Protein AF-A0A3D4TFT5-F1 (afdb_monomer_lite)

Foldseek 3Di:
DPDDDPFDFDDDDDDDDDPLVVVQLVLVRQQWGWDDDPNDIDIDHPDDDDDPDDDALVPDDVSDDDDDDDDLLPDAFKEFEWEFDVVVVRDIDTDIDGNVVCCVVNNHRYDYHYNHRD

Radius of gyration: 19.29 Å; chains: 1; bounding box: 44×40×50 Å

Secondary structure (DSSP, 8-state):
--SS-SS-------S---HHHHHHHHHHHTTEEEEEETTEEEEEE------S----TTSSGGG-----PPPSTT---EEEEEEEEGGGTTEEEEEEEE-HHHHHHH---EEEEE----

pLDDT: mean 85.22, std 7.25, range [46.38, 92.56]

Structure (mmCIF, N/CA/C/O backbone):
data_AF-A0A3D4TFT5-F1
#
_entry.id   AF-A0A3D4TFT5-F1
#
loop_
_atom_site.group_PDB
_atom_site.id
_atom_site.type_symbol
_atom_site.label_atom_id
_atom_site.label_alt_id
_atom_site.label_comp_id
_atom_site.label_asym_id
_atom_site.label_entity_id
_atom_site.label_seq_id
_atom_site.pdbx_PDB_ins_code
_atom_site.Cartn_x
_atom_site.Cartn_y
_atom_site.Cartn_z
_atom_site.occupancy
_atom_site.B_iso_or_equiv
_atom_site.auth_seq_id
_atom_site.auth_comp_id
_atom_site.auth_asym_id
_atom_site.auth_atom_id
_atom_site.pdbx_PDB_model_num
ATOM 1 N N . GLY A 1 1 ? -14.891 13.807 -7.594 1.00 46.38 1 GLY A N 1
ATOM 2 C CA . GLY A 1 1 ? -15.387 14.524 -8.780 1.00 46.38 1 GLY A CA 1
ATOM 3 C C . GLY A 1 1 ? -16.870 14.731 -8.622 1.00 46.38 1 GLY A C 1
ATOM 4 O O . GLY A 1 1 ? -17.623 13.887 -9.078 1.00 46.38 1 GLY A O 1
ATOM 5 N N . GLY A 1 2 ? -17.270 15.797 -7.923 1.00 65.44 2 GLY A N 1
ATOM 6 C CA . GLY A 1 2 ? -18.670 16.222 -7.748 1.00 65.44 2 GLY A CA 1
ATOM 7 C C . GLY A 1 2 ? -19.596 15.306 -6.929 1.00 65.44 2 GLY A C 1
ATOM 8 O O . GLY A 1 2 ? -20.492 15.811 -6.269 1.00 65.44 2 GLY A O 1
ATOM 9 N N . LYS A 1 3 ? -19.371 13.990 -6.926 1.00 69.38 3 LYS A N 1
ATOM 10 C CA . LYS A 1 3 ? -19.921 13.012 -5.979 1.00 69.38 3 LYS A CA 1
ATOM 11 C C . LYS A 1 3 ? -18.836 12.538 -5.016 1.00 69.38 3 LYS A C 1
ATOM 13 O O . LYS A 1 3 ? -17.656 12.698 -5.342 1.00 69.38 3 LYS A O 1
ATOM 18 N N . GLU A 1 4 ? -19.325 12.038 -3.878 1.00 56.12 4 GLU A N 1
ATOM 19 C CA . GLU A 1 4 ? -18.694 11.425 -2.695 1.00 56.12 4 GLU A CA 1
ATOM 20 C C . GLU A 1 4 ? -17.148 11.370 -2.670 1.00 56.12 4 GLU A C 1
ATOM 22 O O . GLU A 1 4 ? -16.522 10.998 -3.669 1.00 56.12 4 GLU A O 1
ATOM 27 N N . PRO A 1 5 ? -16.500 11.748 -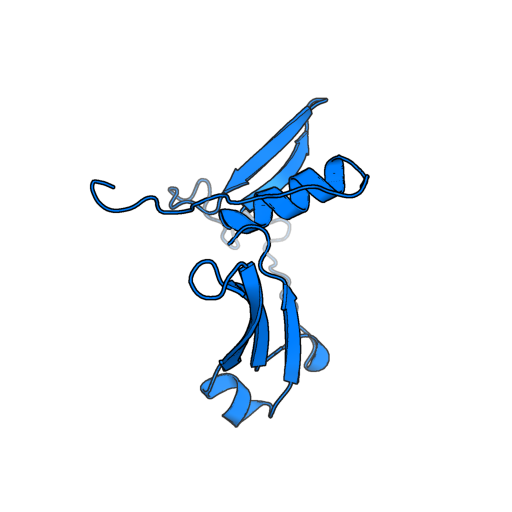1.546 1.00 67.56 5 PRO A N 1
ATOM 28 C CA . PRO A 1 5 ? -15.045 11.693 -1.412 1.00 67.56 5 PRO A CA 1
ATOM 29 C C . PRO A 1 5 ? -14.475 10.355 -1.901 1.00 67.56 5 PRO A C 1
ATOM 31 O O . PRO A 1 5 ? -14.930 9.294 -1.495 1.00 67.56 5 PRO A O 1
ATOM 34 N N . ARG A 1 6 ? -13.464 10.401 -2.785 1.00 73.50 6 ARG A N 1
ATOM 35 C CA . ARG A 1 6 ? -12.841 9.18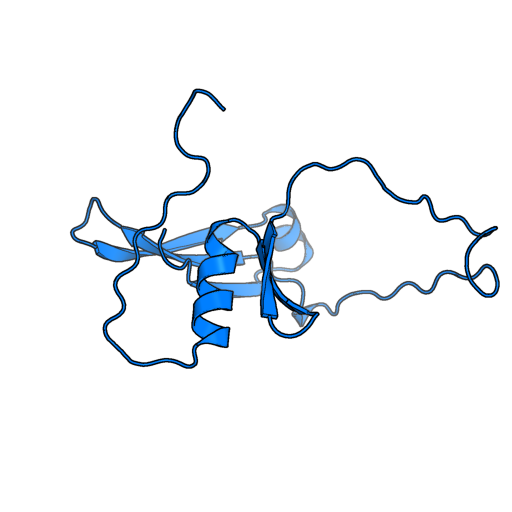0 -3.344 1.00 73.50 6 ARG A CA 1
ATOM 36 C C . ARG A 1 6 ? -12.197 8.306 -2.268 1.00 73.50 6 ARG A C 1
ATOM 38 O O . ARG A 1 6 ? -12.116 7.099 -2.450 1.00 73.50 6 ARG A O 1
ATOM 45 N N . PHE A 1 7 ? -11.708 8.944 -1.209 1.00 78.94 7 PHE A N 1
ATOM 46 C CA . PHE A 1 7 ? -11.123 8.321 -0.034 1.00 78.94 7 PHE A CA 1
ATOM 47 C C . PHE A 1 7 ? -11.569 9.126 1.187 1.00 78.94 7 PHE A C 1
ATOM 49 O O . PHE A 1 7 ? -11.569 10.360 1.139 1.00 78.94 7 PHE A O 1
ATOM 56 N N . THR A 1 8 ? -11.918 8.432 2.264 1.00 77.56 8 THR A N 1
ATOM 57 C CA . THR A 1 8 ? -12.235 9.016 3.571 1.00 77.56 8 THR A CA 1
ATOM 58 C C . THR A 1 8 ? -11.230 8.469 4.573 1.00 77.56 8 THR A C 1
ATOM 60 O O . THR A 1 8 ? -10.815 7.320 4.454 1.00 77.56 8 THR A O 1
ATOM 63 N N . CYS A 1 9 ? -10.804 9.299 5.525 1.00 81.25 9 CYS A N 1
ATOM 64 C CA . CYS A 1 9 ? -9.846 8.898 6.546 1.00 81.25 9 CYS A CA 1
ATOM 65 C C . CYS A 1 9 ? -10.458 9.017 7.936 1.00 81.25 9 CYS A C 1
ATOM 67 O O . CYS A 1 9 ? -10.643 10.128 8.433 1.00 81.25 9 CYS A O 1
ATOM 69 N N . SER A 1 10 ? -10.722 7.874 8.567 1.00 80.56 10 SER A N 1
ATOM 70 C CA . SER A 1 10 ? -11.127 7.794 9.970 1.00 80.56 10 SER A CA 1
ATOM 71 C C . SER A 1 10 ? -10.067 7.027 10.754 1.00 80.56 10 SER A C 1
ATOM 73 O O . SER A 1 10 ? -10.013 5.802 10.719 1.00 80.56 10 SER A O 1
ATOM 75 N N . LEU A 1 11 ? -9.170 7.752 11.427 1.00 81.19 11 LEU A N 1
ATOM 76 C CA . LEU A 1 11 ? -8.062 7.162 12.178 1.00 81.19 11 LEU A CA 1
ATOM 77 C C . LEU A 1 11 ? -8.117 7.568 13.643 1.00 81.19 11 LEU A C 1
ATOM 79 O O . LEU A 1 11 ? -8.218 8.749 13.972 1.00 81.19 11 LEU A O 1
ATOM 83 N N . TYR A 1 12 ? -7.959 6.576 14.516 1.00 82.38 12 TYR A N 1
ATOM 84 C CA . TYR A 1 12 ? -7.793 6.781 15.946 1.00 82.38 12 TYR A CA 1
ATOM 85 C C . TYR A 1 12 ? -6.510 6.100 16.428 1.00 82.38 12 TYR A C 1
ATOM 87 O O . TYR A 1 12 ? -6.415 4.876 16.483 1.00 82.38 12 TYR A O 1
ATOM 95 N N . LEU A 1 13 ? -5.497 6.907 16.752 1.00 84.50 13 LEU A N 1
ATOM 96 C CA . LEU A 1 13 ? -4.179 6.432 17.171 1.00 84.50 13 LEU A CA 1
ATOM 97 C C . LEU A 1 13 ? -4.103 6.381 18.700 1.00 84.50 13 LEU A C 1
ATOM 99 O O . LEU A 1 13 ? -4.009 7.416 19.356 1.00 84.50 13 LEU A O 1
ATOM 103 N N . GLN A 1 14 ? -4.133 5.175 19.268 1.00 85.50 14 GLN A N 1
ATOM 104 C CA . GLN A 1 14 ? -4.051 4.973 20.723 1.00 85.50 14 GLN A CA 1
ATOM 105 C C . GLN A 1 14 ? -2.630 4.676 21.215 1.00 85.50 14 GLN A C 1
ATOM 107 O O . GLN A 1 14 ? -2.274 4.993 22.349 1.00 85.50 14 GLN A O 1
ATOM 112 N N . THR A 1 15 ? -1.805 4.061 20.367 1.00 87.69 15 THR A N 1
ATOM 113 C CA . THR A 1 15 ? -0.461 3.594 20.720 1.00 87.69 15 THR A CA 1
ATOM 114 C C . THR A 1 15 ? 0.606 4.341 19.938 1.00 87.69 15 THR A C 1
ATOM 116 O O . THR A 1 15 ? 0.408 4.707 18.780 1.00 87.69 15 THR A O 1
ATOM 119 N N . ARG A 1 16 ? 1.777 4.527 20.552 1.00 89.38 16 ARG A N 1
ATOM 120 C CA . ARG A 1 16 ? 2.943 5.082 19.859 1.00 89.38 16 ARG A CA 1
ATOM 121 C C . ARG A 1 16 ? 3.466 4.065 18.848 1.00 89.38 16 ARG A C 1
ATOM 123 O O . ARG A 1 16 ? 3.670 2.905 19.193 1.00 89.38 16 ARG A O 1
ATOM 130 N N . ALA A 1 17 ? 3.719 4.528 17.635 1.00 89.31 17 ALA A N 1
ATOM 131 C CA . ALA A 1 17 ? 4.367 3.770 16.578 1.00 89.31 17 ALA A CA 1
ATOM 132 C C . ALA A 1 17 ? 5.435 4.646 15.912 1.00 89.31 17 ALA A C 1
ATOM 134 O O . ALA A 1 17 ? 5.464 5.863 16.102 1.00 89.31 17 ALA A O 1
ATOM 135 N N . GLU A 1 18 ? 6.337 4.014 15.168 1.00 92.38 18 GLU A N 1
ATOM 136 C CA . GLU A 1 18 ? 7.358 4.717 14.395 1.00 92.38 18 GLU A CA 1
ATOM 137 C C . GLU A 1 18 ? 6.687 5.606 13.329 1.00 92.38 18 GLU A C 1
ATOM 139 O O . GLU A 1 18 ? 5.737 5.188 12.664 1.00 92.38 18 GLU A O 1
ATOM 144 N N . ALA A 1 19 ? 7.132 6.860 13.221 1.00 89.75 19 ALA A N 1
ATOM 145 C CA . ALA A 1 19 ? 6.426 7.888 12.461 1.00 89.75 19 ALA A CA 1
ATOM 146 C C . ALA A 1 19 ? 6.364 7.577 10.958 1.00 89.75 19 ALA A C 1
ATOM 148 O O . ALA A 1 19 ? 5.321 7.776 10.338 1.00 89.75 19 ALA A O 1
ATOM 149 N N . TYR A 1 20 ? 7.446 7.062 10.374 1.00 89.94 20 TYR A N 1
ATOM 150 C CA . TYR A 1 20 ? 7.493 6.695 8.963 1.00 89.94 20 TYR A CA 1
ATOM 151 C C . TYR A 1 20 ? 6.535 5.542 8.647 1.00 89.94 20 TYR A C 1
ATOM 153 O O . TYR A 1 20 ? 5.813 5.602 7.655 1.00 89.94 20 TYR A O 1
ATOM 161 N N . ARG A 1 21 ? 6.438 4.540 9.523 1.00 89.38 21 ARG A N 1
ATOM 162 C CA . ARG A 1 21 ? 5.452 3.462 9.412 1.00 89.38 21 ARG A CA 1
ATOM 163 C C . ARG A 1 21 ? 4.024 3.999 9.452 1.00 89.38 21 ARG A C 1
ATOM 165 O O . ARG A 1 21 ? 3.225 3.606 8.614 1.00 89.38 21 ARG A O 1
ATOM 172 N N . VAL A 1 22 ? 3.710 4.915 10.369 1.00 90.25 22 VAL A N 1
ATOM 173 C CA . VAL A 1 22 ? 2.371 5.531 10.432 1.00 90.25 22 VAL A CA 1
ATOM 174 C C . VAL A 1 22 ? 2.050 6.276 9.134 1.00 90.25 22 VAL A C 1
ATOM 176 O O . VAL A 1 22 ? 0.946 6.151 8.614 1.00 90.25 22 VAL A O 1
ATOM 179 N N . LEU A 1 23 ? 3.01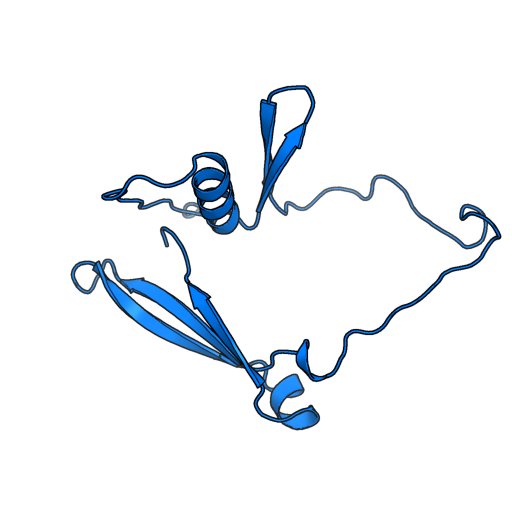2 7.012 8.570 1.00 90.75 23 LEU A N 1
ATOM 180 C CA . LEU A 1 23 ? 2.838 7.686 7.278 1.00 90.75 23 LEU A CA 1
ATOM 181 C C . LEU A 1 23 ? 2.641 6.693 6.126 1.00 90.75 23 LEU A C 1
ATOM 183 O O . LEU A 1 23 ? 1.813 6.940 5.249 1.00 90.75 23 LEU A O 1
ATOM 187 N N . GLN A 1 24 ? 3.344 5.561 6.156 1.00 89.50 24 GLN A N 1
ATOM 188 C CA . GLN A 1 24 ? 3.177 4.486 5.184 1.00 89.50 24 GLN A CA 1
ATOM 189 C C . GLN A 1 24 ? 1.782 3.866 5.274 1.00 89.50 24 GLN A C 1
ATOM 191 O O . GLN A 1 24 ? 1.136 3.685 4.244 1.00 89.50 24 GLN A O 1
ATOM 196 N N . ASP A 1 25 ? 1.301 3.602 6.489 1.00 88.56 25 ASP A N 1
ATOM 197 C CA . ASP A 1 25 ? -0.031 3.054 6.740 1.00 88.56 25 ASP A CA 1
ATOM 198 C C . ASP A 1 25 ? -1.115 4.035 6.253 1.00 88.56 25 ASP A C 1
ATOM 200 O O . ASP A 1 25 ? -2.028 3.633 5.531 1.00 88.56 25 ASP A O 1
ATOM 204 N N . ILE A 1 26 ? -0.965 5.339 6.517 1.00 88.88 26 ILE A N 1
ATOM 205 C CA . ILE A 1 26 ? -1.852 6.391 5.983 1.00 88.88 26 ILE A CA 1
ATOM 206 C C . ILE A 1 26 ? -1.814 6.430 4.446 1.00 88.88 26 ILE A C 1
ATOM 208 O O . ILE A 1 26 ? -2.846 6.619 3.802 1.00 88.88 26 ILE A O 1
ATOM 212 N N . ALA A 1 27 ? -0.645 6.233 3.829 1.00 90.12 27 ALA A N 1
ATOM 213 C CA . ALA A 1 27 ? -0.513 6.262 2.375 1.00 90.12 27 ALA A CA 1
ATOM 214 C C . ALA A 1 27 ? -1.292 5.135 1.676 1.00 90.12 27 ALA A C 1
ATOM 216 O O . ALA A 1 27 ? -1.794 5.327 0.564 1.00 90.12 27 ALA A O 1
ATOM 217 N N . THR A 1 28 ? -1.462 3.983 2.337 1.00 85.88 28 THR A N 1
ATOM 218 C CA . THR A 1 28 ? -2.236 2.861 1.782 1.00 85.88 28 THR A CA 1
ATOM 219 C C . THR A 1 28 ? -3.704 3.219 1.526 1.00 85.88 28 THR A C 1
ATOM 221 O O . THR A 1 28 ? -4.290 2.734 0.556 1.00 85.88 28 THR A O 1
ATOM 224 N N . MET A 1 29 ? -4.272 4.140 2.313 1.00 85.69 29 MET A N 1
ATOM 225 C CA . MET A 1 29 ? -5.687 4.532 2.269 1.00 85.69 29 MET A CA 1
ATOM 226 C C . MET A 1 29 ? -6.107 5.112 0.920 1.00 85.69 29 MET A C 1
ATOM 228 O O . MET A 1 29 ? -7.203 4.855 0.431 1.00 85.69 29 MET A O 1
ATOM 232 N N . PHE A 1 30 ? -5.220 5.888 0.299 1.00 85.62 30 PHE A N 1
ATOM 233 C CA . PHE A 1 30 ? -5.462 6.528 -0.992 1.00 85.62 30 PHE A CA 1
ATOM 234 C C . PHE A 1 30 ? -4.730 5.832 -2.144 1.00 85.62 30 PHE A C 1
ATOM 236 O O . PHE A 1 30 ? -4.499 6.443 -3.190 1.00 85.62 30 PHE A O 1
ATOM 243 N N . ARG A 1 31 ? -4.374 4.548 -1.965 1.00 85.75 31 ARG A N 1
ATOM 244 C CA . ARG A 1 31 ? -3.597 3.750 -2.931 1.00 85.75 31 ARG A CA 1
ATOM 245 C C . ARG A 1 31 ? -2.295 4.452 -3.315 1.00 85.75 31 ARG A C 1
ATOM 247 O O . ARG A 1 31 ? -1.961 4.600 -4.491 1.00 85.75 31 ARG A O 1
ATOM 254 N N . GLY A 1 32 ? -1.598 4.953 -2.305 1.00 88.94 32 GLY A N 1
ATOM 255 C CA . GLY A 1 32 ? -0.353 5.674 -2.464 1.00 88.94 32 GLY A CA 1
ATOM 256 C C . GLY A 1 32 ? 0.814 5.035 -1.734 1.00 88.94 32 GLY A C 1
ATOM 257 O O . GLY A 1 32 ? 0.729 3.958 -1.149 1.00 88.94 32 GLY A O 1
ATOM 258 N N . ILE A 1 33 ? 1.929 5.747 -1.793 1.00 91.44 33 ILE A N 1
ATOM 259 C CA . ILE A 1 33 ? 3.178 5.429 -1.123 1.00 91.44 33 ILE A CA 1
ATOM 260 C C . ILE A 1 33 ? 3.718 6.695 -0.468 1.00 91.44 33 ILE A C 1
ATOM 262 O O . ILE A 1 33 ? 3.696 7.769 -1.078 1.00 91.44 33 ILE A O 1
ATOM 266 N N . SER A 1 34 ? 4.224 6.566 0.757 1.00 92.31 34 SER A N 1
ATOM 267 C CA . SER A 1 34 ? 5.121 7.560 1.337 1.00 92.31 34 SER A CA 1
ATOM 268 C C . SER A 1 34 ? 6.567 7.146 1.093 1.00 92.31 34 SER A C 1
ATOM 270 O O . SER A 1 34 ? 6.919 5.979 1.237 1.00 92.31 34 SER A O 1
ATOM 272 N N . PHE A 1 35 ? 7.414 8.085 0.693 1.00 91.25 35 PHE A N 1
ATOM 273 C CA . PHE A 1 35 ? 8.831 7.836 0.458 1.00 91.25 35 PHE A CA 1
ATOM 274 C C . PHE A 1 35 ? 9.662 9.025 0.926 1.00 91.25 35 PHE A C 1
ATOM 276 O O . PHE A 1 35 ? 9.197 10.164 0.948 1.00 91.25 35 PHE A O 1
ATOM 283 N N . TYR A 1 36 ? 10.906 8.761 1.313 1.00 91.94 36 TYR A N 1
ATOM 284 C CA . TYR A 1 36 ? 11.835 9.808 1.717 1.00 91.94 36 TYR A CA 1
ATOM 285 C C . TYR A 1 36 ? 12.598 10.346 0.504 1.00 91.94 36 TYR A C 1
ATOM 287 O O . TYR A 1 36 ? 13.264 9.587 -0.202 1.00 91.94 36 TYR A O 1
ATOM 295 N N . ALA A 1 37 ? 12.519 11.652 0.264 1.00 92.00 37 ALA A N 1
ATOM 296 C CA . ALA A 1 37 ? 13.250 12.332 -0.797 1.00 92.00 37 ALA A CA 1
ATOM 297 C C . ALA A 1 37 ? 13.561 13.780 -0.402 1.00 92.00 37 ALA A C 1
ATOM 299 O O . ALA A 1 37 ? 12.772 14.436 0.270 1.00 92.00 37 ALA A O 1
ATOM 300 N N . ALA A 1 38 ? 14.725 14.284 -0.825 1.00 90.94 38 ALA A N 1
ATOM 301 C CA . ALA A 1 38 ? 15.131 15.681 -0.620 1.00 90.94 38 ALA A CA 1
ATOM 302 C C . ALA A 1 38 ? 15.033 16.184 0.843 1.00 90.94 38 ALA A C 1
ATOM 304 O O . ALA A 1 38 ? 14.726 17.347 1.088 1.00 90.94 38 ALA A O 1
ATOM 305 N N . GLY A 1 39 ? 15.298 15.316 1.826 1.00 92.44 39 GLY A N 1
ATOM 306 C CA . GLY A 1 39 ? 15.268 15.687 3.247 1.00 92.44 39 GLY A CA 1
ATOM 307 C C . GLY A 1 39 ? 13.876 15.685 3.890 1.00 92.44 39 GLY A C 1
ATOM 308 O O . GLY A 1 39 ? 13.741 16.118 5.032 1.00 92.44 39 GLY A O 1
ATOM 309 N N . GLN A 1 40 ? 12.841 15.230 3.177 1.00 92.50 40 GLN A N 1
ATOM 310 C CA . GLN A 1 40 ? 11.456 15.218 3.650 1.00 92.50 40 GLN A CA 1
ATOM 311 C C . GLN A 1 40 ? 10.740 13.917 3.258 1.00 92.50 40 GLN A C 1
ATOM 313 O O . GLN A 1 40 ? 11.153 13.205 2.341 1.00 92.50 40 GLN A O 1
ATOM 318 N N . VAL A 1 41 ? 9.648 13.600 3.958 1.00 91.19 41 VAL A N 1
ATOM 319 C CA . VAL A 1 41 ? 8.746 12.511 3.559 1.00 91.19 41 VAL A CA 1
ATOM 320 C C . VAL A 1 41 ? 7.714 13.071 2.587 1.00 91.19 41 VAL A C 1
ATOM 322 O O . VAL A 1 41 ? 6.980 14.001 2.915 1.00 91.19 41 VAL A O 1
ATOM 325 N N . MET A 1 42 ? 7.666 12.501 1.389 1.00 92.12 42 MET A N 1
ATOM 326 C CA . MET A 1 42 ? 6.714 12.836 0.336 1.00 92.12 42 MET A CA 1
ATOM 327 C C . MET A 1 42 ? 5.697 11.710 0.168 1.00 92.12 42 MET A C 1
ATOM 329 O O . MET A 1 42 ? 6.021 10.542 0.369 1.00 92.12 42 MET A O 1
ATOM 333 N N . ALA A 1 43 ? 4.474 12.054 -0.235 1.00 90.75 43 ALA A N 1
ATOM 334 C CA . ALA A 1 43 ? 3.429 11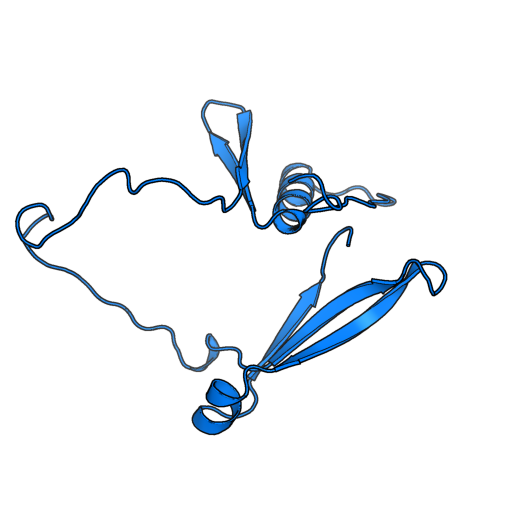.091 -0.563 1.00 90.75 43 ALA A CA 1
ATOM 335 C C . ALA A 1 43 ? 3.065 11.181 -2.049 1.00 90.75 43 ALA A C 1
ATOM 337 O O . ALA A 1 43 ? 2.926 12.273 -2.600 1.00 90.75 43 ALA A O 1
ATOM 338 N N . SER A 1 44 ? 2.883 10.032 -2.696 1.00 90.31 44 SER A N 1
ATOM 339 C CA . SER A 1 44 ? 2.390 9.935 -4.070 1.00 90.31 44 SER A CA 1
ATOM 340 C C . SER A 1 44 ? 1.253 8.930 -4.138 1.00 90.31 44 SER A C 1
ATOM 342 O O . SER A 1 44 ? 1.352 7.852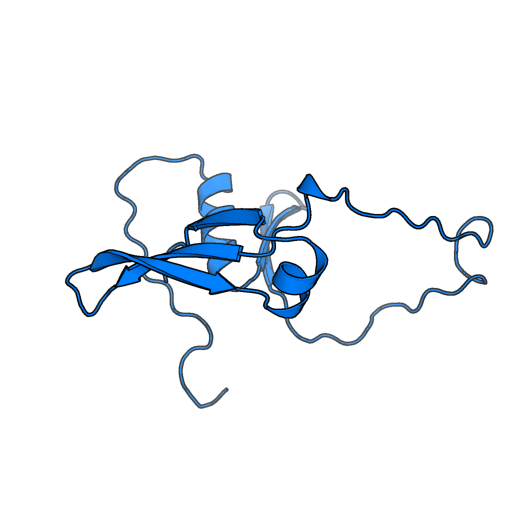 -3.567 1.00 90.31 44 SER A O 1
ATOM 344 N N . ALA A 1 45 ? 0.192 9.273 -4.859 1.00 87.94 45 ALA A N 1
ATOM 345 C CA . ALA A 1 45 ? -0.969 8.417 -5.075 1.00 87.94 45 ALA A CA 1
ATOM 346 C C . ALA A 1 45 ? -0.991 7.893 -6.513 1.00 87.94 45 ALA A C 1
ATOM 348 O O . ALA A 1 45 ? -0.557 8.599 -7.431 1.00 87.94 45 ALA A O 1
ATOM 349 N N . ASP A 1 46 ? -1.537 6.693 -6.711 1.00 83.81 46 ASP A N 1
ATOM 350 C CA . ASP A 1 46 ? -1.860 6.193 -8.044 1.00 83.81 46 ASP A CA 1
ATOM 351 C C . ASP A 1 46 ? -3.012 7.020 -8.641 1.00 83.81 46 ASP A C 1
ATOM 353 O O . ASP A 1 46 ? -4.182 6.913 -8.258 1.00 83.81 46 ASP A O 1
ATOM 357 N N . MET A 1 47 ? -2.653 7.927 -9.546 1.00 83.56 47 MET A N 1
ATOM 358 C CA . MET A 1 47 ? -3.575 8.802 -10.258 1.00 83.56 47 MET A CA 1
ATOM 359 C C . MET A 1 47 ? -3.279 8.704 -11.751 1.00 83.56 47 MET A C 1
ATOM 361 O O . MET A 1 47 ? -2.101 8.689 -12.116 1.00 83.56 47 MET A O 1
ATOM 365 N N . PRO A 1 48 ? -4.311 8.707 -12.618 1.00 82.31 48 PRO A N 1
ATOM 366 C CA . PRO A 1 48 ? -4.106 8.753 -14.059 1.00 82.31 48 PRO A CA 1
ATOM 367 C C . PRO A 1 48 ? -3.195 9.926 -14.429 1.00 82.31 48 PRO A C 1
ATOM 369 O O . PRO A 1 48 ? -3.473 11.072 -14.071 1.00 82.31 48 PRO A O 1
ATOM 372 N N . LYS A 1 49 ? -2.094 9.622 -15.110 1.00 80.81 49 LYS A N 1
ATOM 373 C CA . LYS A 1 49 ? -1.123 10.584 -15.631 1.00 80.81 49 LYS A CA 1
ATOM 374 C C . LYS A 1 49 ? -0.728 10.151 -17.030 1.00 80.81 49 LYS A C 1
ATOM 376 O O . LYS A 1 49 ? -0.706 8.954 -17.322 1.00 80.81 49 LYS A O 1
ATOM 381 N N . ASP A 1 50 ? -0.384 11.122 -17.859 1.00 86.31 50 ASP A N 1
ATOM 382 C CA . ASP A 1 50 ? 0.151 10.830 -19.178 1.00 86.31 50 ASP A CA 1
ATOM 383 C C . ASP A 1 50 ? 1.518 10.137 -19.059 1.00 86.31 50 ASP A C 1
ATOM 385 O O . ASP A 1 50 ? 2.303 10.451 -18.151 1.00 86.31 50 ASP A O 1
ATOM 389 N N . PRO A 1 51 ? 1.820 9.174 -19.945 1.00 81.50 51 PRO A N 1
ATOM 390 C CA . PRO A 1 51 ? 3.109 8.503 -19.946 1.00 81.50 51 PRO A CA 1
ATOM 391 C C . PRO A 1 51 ? 4.226 9.515 -20.220 1.00 81.50 51 PRO A C 1
ATOM 393 O O . PRO A 1 51 ? 4.229 10.197 -21.241 1.00 81.50 51 PRO A O 1
ATOM 396 N N . VAL A 1 52 ? 5.199 9.592 -19.309 1.00 83.50 52 VAL A N 1
ATOM 397 C CA . VAL A 1 52 ? 6.307 10.560 -19.401 1.00 83.50 52 VAL A CA 1
ATOM 398 C C . VAL A 1 52 ? 7.356 10.127 -20.431 1.00 83.50 52 VAL A C 1
ATOM 400 O O . VAL A 1 52 ? 7.977 10.971 -21.072 1.00 83.50 52 VAL A O 1
ATOM 403 N N . LEU A 1 53 ? 7.564 8.817 -20.610 1.00 84.25 53 LEU A N 1
ATOM 404 C CA . LEU A 1 53 ? 8.557 8.281 -21.541 1.00 84.25 53 LEU A CA 1
ATOM 405 C C . LEU A 1 53 ? 8.131 6.913 -22.086 1.00 84.25 53 LEU A C 1
ATOM 407 O O . LEU A 1 53 ? 7.634 6.067 -21.345 1.00 84.25 53 LEU A O 1
ATOM 411 N N . THR A 1 54 ? 8.359 6.688 -23.381 1.00 86.38 54 THR A N 1
ATOM 412 C CA . THR A 1 54 ? 8.122 5.394 -24.038 1.00 86.38 54 THR A CA 1
ATOM 413 C C . THR A 1 54 ? 9.444 4.655 -24.207 1.00 86.38 54 THR A C 1
ATOM 415 O O . THR A 1 54 ? 10.369 5.185 -24.823 1.00 86.38 54 THR A O 1
ATOM 418 N N . TYR A 1 55 ? 9.535 3.426 -23.700 1.00 84.88 55 TYR A N 1
ATOM 419 C CA . TYR A 1 55 ? 10.709 2.569 -23.875 1.00 84.88 55 TYR A CA 1
ATOM 420 C C . TYR A 1 55 ? 10.517 1.591 -25.040 1.00 84.88 55 TYR A C 1
ATOM 422 O O . TYR A 1 55 ? 9.441 1.032 -25.237 1.00 84.88 55 TYR A O 1
ATOM 430 N N . SER A 1 56 ? 11.572 1.380 -25.818 1.00 86.38 56 SER A N 1
ATOM 431 C CA . SER A 1 56 ? 11.654 0.461 -26.953 1.00 86.38 56 SER A CA 1
ATOM 432 C C . SER A 1 56 ? 13.039 -0.189 -26.986 1.00 86.38 56 SER A C 1
ATOM 434 O O . SER A 1 56 ? 13.972 0.301 -26.355 1.00 86.38 56 SER A O 1
ATOM 436 N N . GLN A 1 57 ? 13.219 -1.260 -27.765 1.00 82.38 57 GLN A N 1
ATOM 437 C CA . GLN A 1 57 ? 14.542 -1.891 -27.929 1.00 82.38 57 GLN A CA 1
ATOM 438 C C . GLN A 1 57 ? 15.618 -0.904 -28.429 1.00 82.38 57 GLN A C 1
ATOM 440 O O . GLN A 1 57 ? 16.800 -1.127 -28.204 1.00 82.38 57 GLN A O 1
ATOM 445 N N . ALA A 1 58 ? 15.218 0.205 -29.062 1.00 83.62 58 ALA A N 1
ATOM 446 C CA . ALA A 1 58 ? 16.131 1.237 -29.544 1.00 83.62 58 ALA A CA 1
ATOM 447 C C . ALA A 1 58 ? 16.636 2.201 -28.451 1.00 83.62 58 ALA A C 1
ATOM 449 O O . ALA A 1 58 ? 17.589 2.932 -28.700 1.00 83.62 58 ALA A O 1
ATOM 450 N N . ASN A 1 59 ? 16.013 2.245 -27.265 1.00 85.50 59 ASN A N 1
ATOM 451 C CA . ASN A 1 59 ? 16.351 3.209 -26.207 1.00 85.50 59 ASN A CA 1
ATOM 452 C C . ASN A 1 59 ? 16.634 2.573 -24.835 1.00 85.50 59 ASN A C 1
ATOM 454 O O . ASN A 1 59 ? 16.675 3.278 -23.826 1.00 85.50 59 ASN A O 1
ATOM 458 N N . VAL A 1 60 ? 16.853 1.257 -24.802 1.00 85.31 60 VAL A N 1
ATOM 459 C CA . VAL A 1 60 ? 17.289 0.527 -23.606 1.00 85.31 60 VAL A CA 1
ATOM 460 C C . VAL A 1 60 ? 18.754 0.124 -23.725 1.00 85.31 60 VAL A C 1
ATOM 462 O O . VAL A 1 60 ? 19.261 -0.140 -24.816 1.00 85.31 60 VAL A O 1
ATOM 465 N N . ILE A 1 61 ? 19.439 0.084 -22.583 1.00 84.81 61 ILE A N 1
ATOM 466 C CA . ILE A 1 61 ? 20.845 -0.317 -22.495 1.00 84.81 61 ILE A CA 1
ATOM 467 C C . ILE A 1 61 ? 20.984 -1.734 -23.071 1.00 84.81 61 ILE A C 1
ATOM 469 O O . ILE A 1 61 ? 20.205 -2.625 -22.741 1.00 84.81 61 ILE A O 1
ATOM 473 N N . GLU A 1 62 ? 21.937 -1.913 -23.989 1.00 83.50 62 GLU A N 1
ATOM 474 C CA . GLU A 1 62 ? 22.183 -3.163 -24.731 1.00 83.50 62 GLU A CA 1
ATOM 475 C C . GLU A 1 62 ? 21.012 -3.682 -25.590 1.00 83.50 62 GLU A C 1
ATOM 477 O O . GLU A 1 62 ? 21.081 -4.798 -26.105 1.00 83.50 62 GLU A O 1
ATOM 482 N N . GLY A 1 63 ? 19.938 -2.906 -25.779 1.00 78.94 63 GLY A N 1
ATOM 483 C CA . GLY A 1 63 ? 18.778 -3.323 -26.575 1.00 78.94 63 GLY A CA 1
ATOM 484 C C . GLY A 1 63 ? 18.018 -4.526 -26.000 1.00 78.94 63 GLY A C 1
ATOM 485 O O . GLY A 1 63 ? 17.212 -5.136 -26.701 1.00 78.94 63 GLY A O 1
ATOM 486 N N . ARG A 1 64 ? 18.280 -4.901 -24.740 1.00 85.31 64 ARG A N 1
ATOM 487 C CA . ARG A 1 64 ? 17.774 -6.129 -24.115 1.00 85.31 64 ARG A CA 1
ATOM 488 C C . ARG A 1 64 ? 16.779 -5.823 -23.006 1.00 85.31 64 ARG A C 1
ATOM 490 O O . ARG A 1 64 ? 17.035 -5.015 -22.120 1.00 85.31 64 ARG A O 1
ATOM 497 N N . PHE A 1 65 ? 15.664 -6.546 -23.022 1.00 85.12 65 PHE A N 1
ATOM 498 C CA . PHE A 1 65 ? 14.712 -6.583 -21.918 1.00 85.12 65 PHE A CA 1
ATOM 499 C C . PHE A 1 65 ? 14.902 -7.869 -21.117 1.00 85.12 65 PHE A C 1
ATOM 501 O O . PHE A 1 65 ? 14.863 -8.969 -21.670 1.00 85.12 65 PHE A O 1
ATOM 508 N N . HIS A 1 66 ? 15.079 -7.731 -19.806 1.00 84.81 66 HIS A N 1
ATOM 509 C CA . HIS A 1 66 ? 15.055 -8.856 -18.882 1.00 84.81 66 HIS A CA 1
ATOM 510 C C . HIS A 1 66 ? 13.658 -8.981 -18.280 1.00 84.81 66 HIS A C 1
ATOM 512 O O . HIS A 1 66 ? 13.144 -8.038 -17.681 1.00 84.81 66 HIS A O 1
ATOM 518 N N . TYR A 1 67 ? 13.053 -10.158 -18.422 1.00 83.81 67 TYR A N 1
ATOM 519 C CA . TYR A 1 67 ? 11.751 -10.464 -17.841 1.00 83.81 67 TYR A CA 1
ATOM 520 C C . TYR A 1 67 ? 11.932 -11.448 -16.689 1.00 83.81 67 TYR A C 1
ATOM 522 O O . TYR A 1 67 ? 12.571 -12.487 -16.847 1.00 83.81 67 TYR A O 1
ATOM 530 N N . ALA A 1 68 ? 11.344 -11.133 -15.539 1.00 85.94 68 ALA A N 1
ATOM 531 C CA . ALA A 1 68 ? 11.290 -12.022 -14.387 1.00 85.94 68 ALA A CA 1
ATOM 532 C C . ALA A 1 68 ? 9.830 -12.356 -14.068 1.00 85.94 68 ALA A C 1
ATOM 534 O O . ALA A 1 68 ? 8.945 -11.505 -14.158 1.00 85.94 68 ALA A O 1
ATOM 535 N N . GLY A 1 69 ? 9.578 -13.611 -13.702 1.00 80.69 69 GLY A N 1
ATOM 536 C CA . GLY A 1 69 ? 8.273 -14.066 -13.235 1.00 80.69 69 GLY A CA 1
ATOM 537 C C . GLY A 1 69 ? 8.229 -14.159 -11.714 1.00 80.69 69 GLY A C 1
ATOM 538 O O . GLY A 1 69 ? 9.221 -14.508 -11.078 1.00 80.69 69 GLY A O 1
ATOM 539 N N . SER A 1 70 ? 7.060 -13.906 -11.126 1.00 83.75 70 SER A N 1
ATOM 540 C CA . SER A 1 70 ? 6.822 -14.198 -9.711 1.00 83.75 70 SER A CA 1
ATOM 541 C C . SER A 1 70 ? 6.687 -15.704 -9.467 1.00 83.75 70 SER A C 1
ATOM 543 O O . SER A 1 70 ? 6.126 -16.426 -10.305 1.00 83.75 70 SER A O 1
ATOM 545 N N . SER A 1 71 ? 7.171 -16.171 -8.311 1.00 83.31 71 SER A N 1
ATOM 546 C CA . SER A 1 71 ? 6.988 -17.552 -7.852 1.00 83.31 71 SER A CA 1
ATOM 547 C C . SER A 1 71 ? 5.506 -17.865 -7.625 1.00 83.31 71 SER A C 1
ATOM 549 O O . SER A 1 71 ? 4.685 -16.973 -7.409 1.00 83.31 71 SER A O 1
ATOM 551 N N . ARG A 1 72 ? 5.141 -19.154 -7.629 1.00 78.88 72 ARG A N 1
ATOM 552 C CA . ARG A 1 72 ? 3.752 -19.569 -7.367 1.00 78.88 72 ARG A CA 1
ATOM 553 C C . ARG A 1 72 ? 3.276 -19.178 -5.963 1.00 78.88 72 ARG A C 1
ATOM 555 O O . ARG A 1 72 ? 2.112 -18.836 -5.804 1.00 78.88 72 ARG A O 1
ATOM 562 N N . THR A 1 73 ? 4.172 -19.185 -4.977 1.00 81.69 73 THR A N 1
ATOM 563 C CA . THR A 1 73 ? 3.867 -18.806 -3.588 1.00 81.69 73 THR A CA 1
ATOM 564 C C . THR A 1 73 ? 3.517 -17.325 -3.445 1.00 81.69 73 THR A C 1
ATOM 566 O O . THR A 1 73 ? 2.647 -16.993 -2.650 1.00 81.69 73 THR A O 1
ATOM 569 N N . ALA A 1 74 ? 4.111 -16.455 -4.267 1.00 83.25 74 ALA A N 1
ATOM 570 C CA . ALA A 1 74 ? 3.828 -15.019 -4.280 1.00 83.25 74 ALA A CA 1
ATOM 571 C C . ALA A 1 74 ? 2.537 -14.640 -5.038 1.00 83.25 74 ALA A C 1
ATOM 573 O O . ALA A 1 74 ? 2.166 -13.470 -5.087 1.00 83.25 74 ALA A O 1
ATOM 574 N N . ARG A 1 75 ? 1.852 -15.603 -5.673 1.00 85.50 75 ARG A N 1
ATOM 575 C CA . ARG A 1 75 ? 0.602 -15.366 -6.413 1.00 85.50 75 ARG A CA 1
ATOM 576 C C . ARG A 1 75 ? -0.599 -15.695 -5.535 1.00 85.50 75 ARG A C 1
ATOM 578 O O . ARG A 1 75 ? -1.108 -16.816 -5.580 1.00 85.50 75 ARG A O 1
ATOM 585 N N . HIS A 1 76 ? -1.031 -14.728 -4.736 1.00 90.25 76 HIS A N 1
ATOM 586 C CA . HIS A 1 76 ? -2.226 -14.856 -3.902 1.00 90.25 76 HIS A CA 1
ATOM 587 C C . HIS A 1 76 ? -3.495 -14.817 -4.765 1.00 90.25 76 HIS A C 1
ATOM 589 O O . HIS A 1 76 ? -3.590 -14.044 -5.718 1.00 90.25 76 HIS A O 1
ATOM 595 N N . THR A 1 77 ? -4.457 -15.685 -4.458 1.00 90.88 77 THR A N 1
ATOM 596 C CA . THR A 1 77 ? -5.731 -15.813 -5.186 1.00 90.88 77 THR A CA 1
ATOM 597 C C . THR A 1 77 ? -6.930 -15.402 -4.337 1.00 90.88 77 THR A C 1
ATOM 599 O O . THR A 1 77 ? -7.985 -15.092 -4.890 1.00 90.88 77 THR A O 1
ATOM 602 N N . VAL A 1 78 ? -6.763 -15.358 -3.014 1.00 92.56 78 VAL A N 1
ATOM 603 C CA . VAL A 1 78 ? -7.784 -14.955 -2.045 1.00 92.56 78 VAL A CA 1
ATOM 604 C C . VAL A 1 78 ? -7.168 -13.954 -1.071 1.00 92.56 78 VAL A C 1
ATOM 606 O O . VAL A 1 78 ? -6.098 -14.214 -0.527 1.00 92.56 78 VAL A O 1
ATOM 609 N N . ALA A 1 79 ? -7.840 -12.828 -0.849 1.00 91.56 79 ALA A N 1
ATOM 610 C CA . ALA A 1 79 ? -7.467 -11.825 0.138 1.00 91.56 79 ALA A CA 1
ATOM 611 C C . ALA A 1 79 ? -8.540 -11.746 1.229 1.00 91.56 79 ALA A C 1
ATOM 613 O O . ALA A 1 79 ? -9.722 -11.576 0.934 1.00 91.56 79 ALA A O 1
ATOM 614 N N . LEU A 1 80 ? -8.119 -11.877 2.482 1.00 92.12 80 LEU A N 1
ATOM 615 C CA . LEU A 1 80 ? -8.928 -11.635 3.668 1.00 92.12 80 LEU A CA 1
ATOM 616 C C . LEU A 1 80 ? -8.678 -10.190 4.094 1.00 92.12 80 LEU A C 1
ATOM 618 O O . LEU A 1 80 ? -7.605 -9.875 4.608 1.00 92.12 80 LEU A O 1
ATOM 622 N N . VAL A 1 81 ? -9.634 -9.309 3.820 1.00 89.50 81 VAL A N 1
ATOM 623 C CA . VAL A 1 81 ? -9.513 -7.874 4.077 1.00 89.50 81 VAL A CA 1
ATOM 624 C C . VAL A 1 81 ? -10.207 -7.544 5.388 1.00 89.50 81 VAL A C 1
ATOM 626 O O . VAL A 1 81 ? -11.428 -7.626 5.493 1.00 89.50 81 VAL A O 1
ATOM 629 N N . SER A 1 82 ? -9.421 -7.184 6.396 1.00 89.75 82 SER A N 1
ATOM 630 C CA . SER A 1 82 ? -9.939 -6.701 7.675 1.00 89.75 82 SER A CA 1
ATOM 631 C C . SER A 1 82 ? -10.185 -5.198 7.619 1.00 89.75 82 SER A C 1
ATOM 633 O O . SER A 1 82 ? -9.274 -4.471 7.238 1.00 89.75 82 SER A O 1
ATOM 635 N N . TRP A 1 83 ? -11.354 -4.723 8.040 1.00 85.44 83 TRP A N 1
ATOM 636 C CA . TRP A 1 83 ? -11.708 -3.296 8.075 1.00 85.44 83 TRP A CA 1
ATOM 637 C C . TRP A 1 83 ? -12.587 -2.968 9.292 1.00 85.44 83 TRP A C 1
ATOM 639 O O . TRP A 1 83 ? -13.044 -3.882 9.989 1.00 85.44 83 TRP A O 1
ATOM 649 N N . ILE A 1 84 ? -12.775 -1.680 9.592 1.00 85.50 84 ILE A N 1
ATOM 650 C CA . ILE A 1 84 ? -13.537 -1.216 10.759 1.00 85.50 84 ILE A CA 1
ATOM 651 C C . ILE A 1 84 ? -14.926 -0.788 10.302 1.00 85.50 84 ILE A C 1
ATOM 653 O O . ILE A 1 84 ? -15.058 0.184 9.571 1.00 85.50 84 ILE A O 1
ATOM 657 N N . ASP A 1 85 ? -15.965 -1.472 10.776 1.00 84.81 85 ASP A N 1
ATOM 658 C CA . ASP A 1 85 ? -17.337 -1.166 10.375 1.00 84.81 85 ASP A CA 1
ATOM 659 C C . ASP A 1 85 ? -17.923 0.004 11.190 1.00 84.81 85 ASP A C 1
ATOM 661 O O . ASP A 1 85 ? -18.185 -0.165 12.390 1.00 84.81 85 ASP A O 1
ATOM 665 N N . PRO A 1 86 ? -18.146 1.190 10.581 1.00 80.88 86 PRO A N 1
ATOM 666 C CA . PRO A 1 86 ? -18.723 2.331 11.283 1.00 80.88 86 PRO A CA 1
ATOM 667 C C . PRO A 1 86 ? -20.192 2.101 11.668 1.00 80.88 86 PRO A C 1
ATOM 669 O O . PRO A 1 86 ? -20.646 2.678 12.658 1.00 80.88 86 PRO A O 1
ATOM 672 N N . ASP A 1 87 ? -20.911 1.233 10.953 1.00 86.25 87 ASP A N 1
ATOM 673 C CA . ASP A 1 87 ? -22.320 0.917 11.202 1.00 86.25 87 ASP A CA 1
ATOM 674 C C . ASP A 1 87 ? -22.492 -0.147 12.306 1.00 86.25 87 ASP A C 1
ATOM 676 O O . ASP A 1 87 ? -23.582 -0.314 12.854 1.00 86.25 87 ASP A O 1
ATOM 680 N N . ASP A 1 88 ? -21.412 -0.838 12.692 1.00 86.38 88 ASP A N 1
ATOM 681 C CA . ASP A 1 88 ? -21.370 -1.830 13.779 1.00 86.38 88 ASP A CA 1
ATOM 682 C C . ASP A 1 88 ? -20.411 -1.396 14.900 1.00 86.38 88 ASP A C 1
ATOM 684 O O . ASP A 1 88 ? -19.537 -2.145 15.340 1.00 86.38 88 ASP A O 1
ATOM 688 N N . PHE A 1 89 ? -20.567 -0.151 15.364 1.00 83.56 89 PHE A N 1
ATOM 689 C CA . PHE A 1 89 ? -19.845 0.414 16.515 1.00 83.56 89 PHE A CA 1
ATOM 690 C C . PHE A 1 89 ? -18.309 0.356 16.403 1.00 83.56 89 PHE A C 1
ATOM 692 O O . PHE A 1 89 ? -17.613 0.289 17.418 1.00 83.56 89 PHE A O 1
ATOM 699 N N . GLY A 1 90 ? -17.761 0.369 15.187 1.00 79.12 90 GLY A N 1
ATOM 700 C CA . GLY A 1 90 ? -16.321 0.272 14.960 1.00 79.12 90 GLY A CA 1
ATOM 701 C C . GLY A 1 90 ? -15.748 -1.124 15.219 1.00 79.12 90 GLY A C 1
ATOM 702 O O . GLY A 1 90 ? -14.565 -1.252 15.543 1.00 79.12 90 GLY A O 1
ATOM 703 N N . ARG A 1 91 ? -16.559 -2.184 15.116 1.00 85.31 91 ARG A N 1
ATOM 704 C CA . ARG A 1 91 ? -16.061 -3.563 15.184 1.00 85.31 91 ARG A CA 1
ATOM 705 C C . ARG A 1 91 ? -15.263 -3.920 13.937 1.00 85.31 91 ARG A C 1
ATOM 707 O O . ARG A 1 91 ? -15.624 -3.562 12.819 1.00 85.31 91 ARG A O 1
ATOM 714 N N . GLN A 1 92 ? -14.198 -4.689 14.139 1.00 84.62 92 GLN A N 1
ATOM 715 C CA . GLN A 1 92 ? -13.404 -5.224 13.041 1.00 84.62 92 GLN A CA 1
ATOM 716 C C . GLN A 1 92 ? -14.168 -6.357 12.344 1.00 84.62 92 GLN A C 1
ATOM 718 O O . GLN A 1 92 ? -14.564 -7.333 12.987 1.00 84.62 92 GLN A O 1
ATOM 723 N N . LYS A 1 93 ? -14.348 -6.244 11.027 1.00 87.88 93 LYS A N 1
ATOM 724 C CA . LYS A 1 93 ? -14.938 -7.277 10.166 1.00 87.88 93 LYS A CA 1
ATOM 725 C C . LYS A 1 93 ? -13.924 -7.744 9.133 1.00 87.88 93 LYS A C 1
ATOM 727 O O . LYS A 1 93 ? -13.005 -7.011 8.784 1.00 87.88 93 LYS A O 1
ATOM 732 N N . VAL A 1 94 ? -14.090 -8.980 8.665 1.00 90.44 94 VAL A N 1
ATOM 733 C CA . VAL A 1 94 ? -13.242 -9.576 7.626 1.00 90.44 94 VAL A CA 1
ATOM 734 C C . VAL A 1 94 ? -14.097 -9.871 6.404 1.00 90.44 94 VAL A C 1
ATOM 736 O O . VAL A 1 94 ? -15.065 -10.626 6.488 1.00 90.44 94 VAL A O 1
ATOM 739 N N . GLU A 1 95 ? -13.723 -9.296 5.267 1.00 89.81 95 GLU A N 1
ATOM 740 C CA . GLU A 1 95 ? -14.314 -9.587 3.966 1.00 89.81 95 GLU A CA 1
ATOM 741 C C . GLU A 1 95 ? -13.378 -10.478 3.143 1.00 89.81 95 GLU A C 1
ATOM 743 O O . GLU A 1 95 ? -12.168 -10.258 3.083 1.00 89.81 95 GLU A O 1
ATOM 748 N N . VAL A 1 96 ? -13.936 -11.502 2.495 1.00 91.25 96 VAL A N 1
ATOM 749 C CA . VAL A 1 96 ? -13.169 -12.431 1.659 1.00 91.25 96 VAL A CA 1
ATOM 750 C C . VAL A 1 96 ? -13.303 -12.033 0.194 1.00 91.25 96 VAL A C 1
ATOM 752 O O . VAL A 1 96 ? -14.347 -12.244 -0.420 1.00 91.25 96 VAL A O 1
ATOM 755 N N . VAL A 1 97 ? -12.222 -11.531 -0.398 1.00 90.81 97 VAL A N 1
ATOM 756 C CA . VAL A 1 97 ? -12.161 -11.159 -1.815 1.00 90.81 97 VAL A CA 1
ATOM 757 C C . VAL A 1 97 ? -11.419 -12.240 -2.595 1.00 90.81 97 VAL A C 1
ATOM 759 O O . VAL A 1 97 ? -10.276 -12.576 -2.288 1.00 90.81 97 VAL A O 1
ATOM 762 N N . GLN A 1 98 ? -12.061 -12.799 -3.623 1.00 91.31 98 GLN A N 1
ATOM 763 C CA . GLN A 1 98 ? -11.514 -13.921 -4.393 1.00 91.31 98 GLN A CA 1
ATOM 764 C C . GLN A 1 98 ? -11.288 -13.557 -5.858 1.00 91.31 98 GLN A C 1
ATOM 766 O O . GLN A 1 98 ? -12.184 -13.067 -6.546 1.00 91.31 98 GLN A O 1
ATOM 771 N N . HIS A 1 99 ? -10.108 -13.889 -6.377 1.00 91.56 99 HIS A N 1
ATOM 772 C CA . HIS A 1 99 ? -9.819 -13.831 -7.803 1.00 91.56 99 HIS A CA 1
ATOM 773 C C . HIS A 1 99 ? -10.152 -15.176 -8.468 1.00 91.56 99 HIS A C 1
ATOM 775 O O . HIS A 1 99 ? -9.285 -16.039 -8.622 1.00 91.56 99 HIS A O 1
ATOM 781 N N . LEU A 1 100 ? -11.414 -15.349 -8.879 1.00 90.69 100 LEU A N 1
ATOM 782 C CA . LEU A 1 100 ? -11.953 -16.618 -9.402 1.00 90.69 100 LEU A CA 1
ATOM 783 C C . LEU A 1 100 ? -11.103 -17.271 -10.517 1.00 90.69 100 LEU A C 1
ATOM 785 O O . LEU A 1 100 ? -10.837 -18.471 -10.414 1.00 90.69 100 LEU A O 1
ATOM 789 N N . PRO A 1 101 ? -10.597 -16.541 -11.538 1.00 90.62 101 PRO A N 1
ATOM 790 C CA . PRO A 1 101 ? -9.733 -17.139 -12.563 1.00 90.62 101 PRO A CA 1
ATOM 791 C C . PRO A 1 101 ? -8.405 -17.665 -11.999 1.00 90.62 101 PRO A C 1
ATOM 793 O O . PRO A 1 101 ? -7.898 -18.702 -12.432 1.00 90.62 101 PRO A O 1
ATOM 796 N N . GLY A 1 102 ? -7.840 -16.964 -11.013 1.00 86.31 102 GLY A N 1
ATOM 797 C CA . GLY A 1 102 ? -6.630 -17.386 -10.316 1.00 86.31 102 GLY A CA 1
ATOM 798 C C . GLY A 1 102 ? -6.865 -18.616 -9.448 1.00 86.31 102 GLY A C 1
ATOM 799 O O . GLY A 1 102 ? -6.047 -19.532 -9.480 1.00 86.31 102 GLY A O 1
ATOM 800 N N . VAL A 1 103 ? -7.994 -18.669 -8.734 1.00 89.81 103 VAL A N 1
ATOM 801 C CA . VAL A 1 103 ? -8.389 -19.828 -7.916 1.00 89.81 103 VAL A CA 1
ATOM 802 C C . VAL A 1 103 ? -8.549 -21.075 -8.784 1.00 89.81 103 VAL A C 1
ATOM 804 O O . VAL A 1 103 ? -7.980 -22.114 -8.459 1.00 89.81 103 VAL A O 1
ATOM 807 N N . ALA A 1 104 ? -9.237 -20.966 -9.925 1.00 89.75 104 ALA A N 1
ATOM 808 C CA . ALA A 1 104 ? -9.416 -22.085 -10.851 1.00 89.75 104 ALA A CA 1
ATOM 809 C C . ALA A 1 104 ? -8.082 -22.623 -11.403 1.00 89.75 104 ALA A C 1
ATOM 811 O O . ALA A 1 104 ? -7.938 -23.823 -11.623 1.00 89.75 104 ALA A O 1
ATOM 812 N N . ARG A 1 105 ? -7.093 -21.745 -11.618 1.00 88.69 105 ARG A N 1
ATOM 813 C CA . ARG A 1 105 ? -5.799 -22.112 -12.213 1.00 88.69 105 ARG A CA 1
ATOM 814 C C . ARG A 1 105 ? -4.753 -22.580 -11.201 1.00 88.69 105 ARG A C 1
ATOM 816 O O . ARG A 1 105 ? -3.939 -23.440 -11.528 1.00 88.69 105 ARG A O 1
ATOM 823 N N . TYR A 1 106 ? -4.710 -21.977 -10.016 1.00 87.25 106 TYR A N 1
ATOM 824 C CA . TYR A 1 106 ? -3.615 -22.153 -9.054 1.00 87.25 106 TYR A CA 1
ATOM 825 C C . TYR A 1 106 ? -4.058 -22.727 -7.706 1.00 87.25 106 TYR A C 1
ATOM 827 O O . TYR A 1 106 ? -3.195 -23.038 -6.882 1.00 87.25 106 TYR A O 1
ATOM 835 N N . GLY A 1 107 ? -5.363 -22.900 -7.496 1.00 87.75 107 GLY A N 1
ATOM 836 C CA . GLY A 1 107 ? -5.943 -23.241 -6.206 1.00 87.75 107 GLY A CA 1
ATOM 837 C C . GLY A 1 107 ? -6.063 -22.028 -5.282 1.00 87.75 107 GLY A C 1
ATOM 838 O O . GLY A 1 107 ? -5.873 -20.872 -5.674 1.00 87.75 107 GLY A O 1
ATOM 839 N N . ILE A 1 108 ? -6.397 -22.302 -4.025 1.00 89.31 108 ILE A N 1
ATOM 840 C CA . ILE A 1 108 ? -6.557 -21.277 -2.995 1.00 89.31 108 ILE A CA 1
ATOM 841 C C . ILE A 1 108 ? -5.176 -20.952 -2.408 1.00 89.31 108 ILE A C 1
ATOM 843 O O . ILE A 1 108 ? -4.538 -21.808 -1.801 1.00 89.31 108 ILE A O 1
ATOM 847 N N . ASN A 1 109 ? -4.724 -19.711 -2.588 1.00 90.75 109 ASN A N 1
ATOM 848 C CA . ASN A 1 109 ? -3.555 -19.132 -1.931 1.00 90.75 109 ASN A CA 1
ATOM 849 C C . ASN A 1 109 ? -3.999 -17.844 -1.231 1.00 90.75 109 ASN A C 1
ATOM 851 O O . ASN A 1 109 ? -4.364 -16.874 -1.900 1.00 90.75 109 ASN A O 1
ATOM 855 N N . GLN A 1 110 ? -4.015 -17.867 0.099 1.00 90.50 110 GLN A N 1
ATOM 856 C CA . GLN A 1 110 ? -4.617 -16.821 0.919 1.00 90.50 110 GLN A CA 1
ATOM 857 C C . GLN A 1 110 ? -3.579 -15.780 1.345 1.00 90.50 110 GLN A C 1
ATOM 859 O O . GLN A 1 110 ? -2.410 -16.100 1.563 1.00 90.50 110 GLN A O 1
ATOM 864 N N . THR A 1 111 ? -4.016 -14.532 1.463 1.00 90.94 111 THR A N 1
ATOM 865 C CA . THR A 1 111 ? -3.270 -13.448 2.103 1.00 90.94 111 THR A CA 1
ATOM 866 C C . THR A 1 111 ? -4.204 -12.657 3.008 1.00 90.94 111 THR A C 1
ATOM 868 O O . THR A 1 111 ? -5.385 -12.507 2.698 1.00 90.94 111 THR A O 1
ATOM 871 N N . GLU A 1 112 ? -3.682 -12.174 4.128 1.00 89.44 112 GLU A N 1
ATOM 872 C CA . GLU A 1 112 ? -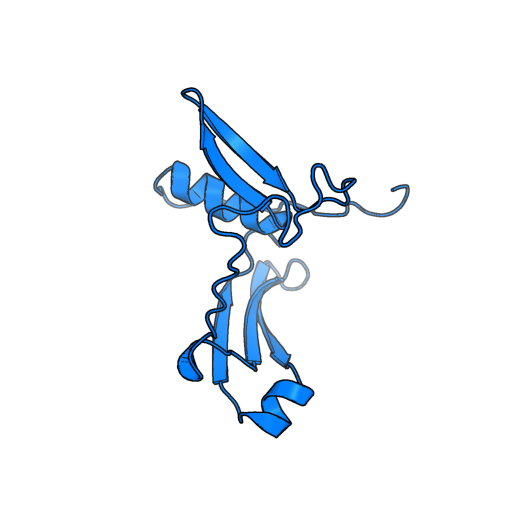4.410 -11.328 5.069 1.00 89.44 112 GLU A CA 1
ATOM 873 C C . GLU A 1 112 ? -3.937 -9.889 4.900 1.00 89.44 112 GLU A C 1
ATOM 875 O O . GLU A 1 112 ? -2.737 -9.609 4.900 1.00 89.44 112 GLU A O 1
ATOM 880 N N . VAL A 1 113 ? -4.889 -8.976 4.726 1.00 85.94 113 VAL A N 1
ATOM 881 C CA . VAL A 1 113 ? -4.628 -7.553 4.530 1.00 85.94 113 VAL A CA 1
ATOM 882 C C . VAL A 1 113 ? -5.496 -6.769 5.499 1.00 85.94 113 VAL A C 1
ATOM 884 O O . VAL A 1 113 ? -6.713 -6.927 5.526 1.00 85.94 113 VAL A O 1
ATOM 887 N N . THR A 1 114 ? -4.878 -5.894 6.282 1.00 83.75 114 THR A N 1
ATOM 888 C CA . THR A 1 114 ? -5.610 -4.949 7.128 1.00 83.75 114 THR A CA 1
ATOM 889 C C . THR A 1 114 ? -5.784 -3.645 6.372 1.00 83.75 114 THR A C 1
ATOM 891 O O . THR A 1 114 ? -4.806 -2.996 6.003 1.00 83.75 114 THR A O 1
ATOM 894 N N . ALA A 1 115 ? -7.033 -3.266 6.142 1.00 78.62 115 ALA A N 1
ATOM 895 C CA . ALA A 1 115 ? -7.407 -1.981 5.593 1.00 78.62 115 ALA A CA 1
ATOM 896 C C . ALA A 1 115 ? -7.357 -0.947 6.731 1.00 78.62 115 ALA A C 1
ATOM 898 O O . ALA A 1 115 ? -8.053 -1.062 7.739 1.00 78.62 115 ALA A O 1
ATOM 899 N N . VAL A 1 116 ? -6.448 0.020 6.616 1.00 77.56 116 VAL A N 1
ATOM 900 C CA . VAL A 1 116 ? -6.216 1.028 7.656 1.00 77.56 116 VAL A CA 1
ATOM 901 C C . VAL A 1 116 ? -7.120 2.232 7.402 1.00 77.56 116 VAL A C 1
ATOM 903 O O . VAL A 1 116 ? -7.149 2.757 6.296 1.00 77.56 116 VAL A O 1
ATOM 906 N N . GLY A 1 117 ? -7.846 2.687 8.424 1.00 68.38 117 GLY A N 1
ATOM 907 C CA . GLY A 1 117 ? -8.593 3.952 8.399 1.00 68.38 117 GLY A CA 1
ATOM 908 C C . GLY A 1 117 ? -9.781 4.033 7.432 1.00 68.38 117 GLY A C 1
ATOM 909 O O . GLY A 1 117 ? -10.206 5.148 7.106 1.00 68.38 117 GLY A O 1
ATOM 910 N N . CYS A 1 118 ? -10.275 2.878 6.982 1.00 63.44 118 CYS A N 1
ATOM 911 C CA . CYS A 1 118 ? -11.412 2.693 6.083 1.00 63.44 118 CYS A CA 1
ATOM 912 C C . CYS A 1 118 ? -12.505 1.833 6.719 1.00 63.44 118 CYS A C 1
ATOM 914 O O . CYS A 1 118 ? -12.186 1.034 7.634 1.00 63.44 118 CYS A O 1
#

Sequence (118 aa):
GGKEPRFTCSLYLQTRAEAYRVLQDIATMFRGISFYAAGQVMASADMPKDPVLTYSQANVIEGRFHYAGSSRTARHTVALVSWIDPDDFGRQKVEVVQHLPGVARYGINQTEVTAVGC